Protein AF-A0AAW8PXX3-F1 (afdb_monomer)

Mean predicted aligned error: 10.4 Å

Structure (mmCIF, N/CA/C/O backbone):
da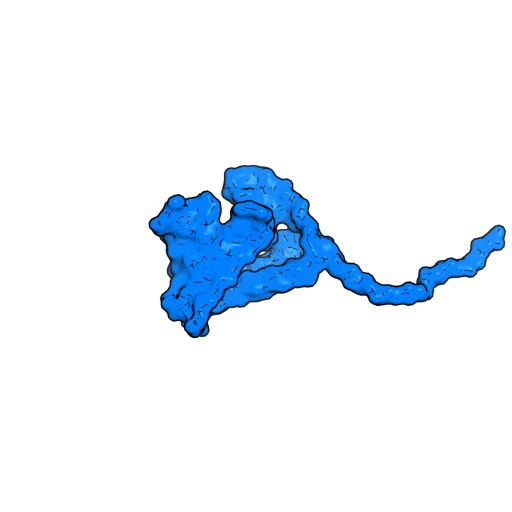ta_AF-A0AAW8PXX3-F1
#
_entry.id   AF-A0AAW8PXX3-F1
#
loop_
_atom_site.group_PDB
_atom_site.id
_atom_site.type_symbol
_atom_site.label_atom_id
_atom_site.label_alt_id
_atom_site.label_comp_id
_atom_site.label_asym_id
_atom_site.label_entity_id
_atom_site.label_seq_id
_atom_site.pdbx_PDB_ins_code
_atom_site.Cartn_x
_atom_site.Cartn_y
_atom_site.Cartn_z
_atom_site.occupancy
_atom_site.B_iso_or_equiv
_atom_site.auth_seq_id
_atom_site.auth_comp_id
_atom_site.auth_asym_id
_atom_site.auth_atom_id
_atom_site.pdbx_PDB_model_num
ATOM 1 N N . MET A 1 1 ? 33.787 -21.669 -48.476 1.00 37.25 1 MET A N 1
ATOM 2 C CA . MET A 1 1 ? 32.484 -22.078 -47.911 1.00 37.25 1 MET A CA 1
ATOM 3 C C . MET A 1 1 ? 32.756 -22.998 -46.738 1.00 37.25 1 MET A C 1
ATOM 5 O O . MET A 1 1 ? 33.222 -24.105 -46.960 1.00 37.25 1 MET A O 1
ATOM 9 N N . LEU A 1 2 ? 32.536 -22.521 -45.515 1.00 31.61 2 LEU A N 1
ATOM 10 C CA . LEU A 1 2 ? 32.556 -23.337 -44.302 1.00 31.61 2 LEU A CA 1
ATOM 11 C C . LEU A 1 2 ? 31.142 -23.291 -43.722 1.00 31.61 2 LEU A C 1
ATOM 13 O O . LEU A 1 2 ? 30.655 -22.224 -43.357 1.00 31.61 2 LEU A O 1
ATOM 17 N N . LEU A 1 3 ? 30.476 -24.442 -43.738 1.00 35.22 3 LEU A N 1
ATOM 18 C CA . LEU A 1 3 ? 29.163 -24.658 -43.148 1.00 35.22 3 LEU A CA 1
ATOM 19 C C . LEU A 1 3 ? 29.331 -25.240 -41.741 1.00 35.22 3 LEU A C 1
ATOM 21 O O . LEU A 1 3 ? 30.058 -26.209 -41.556 1.00 35.22 3 LEU A O 1
ATOM 25 N N . LEU A 1 4 ? 28.547 -24.659 -40.831 1.00 41.06 4 LEU A N 1
ATOM 26 C CA . LEU A 1 4 ? 27.899 -25.275 -39.671 1.00 41.06 4 LEU A CA 1
ATOM 27 C C . LEU A 1 4 ? 28.784 -25.809 -38.536 1.00 41.06 4 LEU A C 1
ATOM 29 O O . LEU A 1 4 ? 29.253 -26.939 -38.555 1.00 41.06 4 LEU A O 1
ATOM 33 N N . SER A 1 5 ? 28.749 -25.070 -37.430 1.00 36.66 5 SER A N 1
ATOM 34 C CA . SER A 1 5 ? 28.180 -25.619 -36.195 1.00 36.66 5 SER A CA 1
ATOM 35 C C . SER A 1 5 ? 27.643 -24.472 -35.340 1.00 36.66 5 SER A C 1
ATOM 37 O O . SER A 1 5 ? 28.363 -23.850 -34.560 1.00 36.66 5 SER A O 1
ATOM 39 N N . THR A 1 6 ? 26.358 -24.161 -35.511 1.00 36.50 6 THR A N 1
ATOM 40 C CA . THR A 1 6 ? 25.575 -23.484 -34.475 1.00 36.50 6 THR A CA 1
ATOM 41 C C . THR A 1 6 ? 25.601 -24.368 -33.236 1.00 36.50 6 THR A C 1
ATOM 43 O O . THR A 1 6 ? 24.948 -25.412 -33.211 1.00 36.50 6 THR A O 1
ATOM 46 N N . ASN A 1 7 ? 26.348 -23.955 -32.213 1.00 39.81 7 ASN A N 1
ATOM 47 C CA . ASN A 1 7 ? 26.214 -24.498 -30.867 1.00 39.81 7 ASN A CA 1
ATOM 48 C C . ASN A 1 7 ? 24.867 -24.049 -30.292 1.00 39.81 7 ASN A C 1
ATOM 50 O O . ASN A 1 7 ? 24.773 -23.104 -29.516 1.00 39.81 7 ASN A O 1
ATOM 54 N N . ALA A 1 8 ? 23.810 -24.738 -30.706 1.00 47.78 8 ALA A N 1
ATOM 55 C CA . ALA A 1 8 ? 22.578 -24.840 -29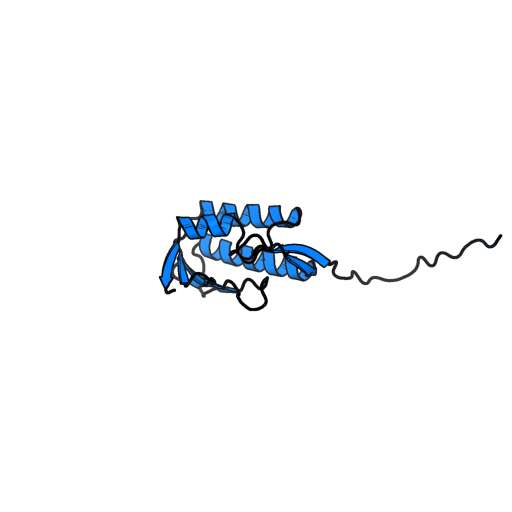.953 1.00 47.78 8 ALA A CA 1
ATOM 56 C C . ALA A 1 8 ? 22.693 -26.096 -29.086 1.00 47.78 8 ALA A C 1
ATOM 58 O O . ALA A 1 8 ? 22.298 -27.179 -29.509 1.00 47.78 8 ALA A O 1
ATOM 59 N N . ALA A 1 9 ? 23.287 -25.964 -27.899 1.00 40.00 9 ALA A N 1
ATOM 60 C CA . ALA A 1 9 ? 23.229 -27.001 -26.875 1.00 40.00 9 ALA A CA 1
ATOM 61 C C . ALA A 1 9 ? 23.643 -26.465 -25.495 1.00 40.00 9 ALA A C 1
ATOM 63 O O . ALA A 1 9 ? 24.813 -26.172 -25.276 1.00 40.00 9 ALA A O 1
ATOM 64 N N . LEU A 1 10 ? 22.664 -26.483 -24.578 1.00 38.22 10 LEU A N 1
ATOM 65 C CA . LEU A 1 10 ? 22.785 -26.557 -23.113 1.00 38.22 10 LEU A CA 1
ATOM 66 C C . LEU A 1 10 ? 23.310 -25.293 -22.393 1.00 38.22 10 LEU A C 1
ATOM 68 O O . LEU A 1 10 ? 24.364 -24.777 -22.709 1.00 38.22 10 LEU A O 1
ATOM 72 N N . SER A 1 11 ? 22.678 -24.755 -21.350 1.00 32.50 11 SER A N 1
ATOM 73 C CA . SER A 1 11 ? 21.582 -25.244 -20.511 1.00 32.50 11 SER A CA 1
ATOM 74 C C . SER A 1 11 ? 21.027 -24.095 -19.661 1.00 32.50 11 SER A C 1
ATOM 76 O O . SER A 1 11 ? 21.806 -23.350 -19.077 1.00 32.50 11 SER A O 1
ATOM 78 N N . LYS A 1 12 ? 19.694 -24.020 -19.546 1.00 36.53 12 LYS A N 1
ATOM 79 C CA . LYS A 1 12 ? 18.929 -23.571 -18.366 1.00 36.53 12 LYS A CA 1
ATOM 80 C C . LYS A 1 12 ? 19.711 -22.762 -17.316 1.00 36.53 12 LYS A C 1
ATOM 82 O O . LYS A 1 12 ? 20.097 -23.281 -16.275 1.00 36.53 12 LYS A O 1
ATOM 87 N N . GLY A 1 13 ? 19.806 -21.466 -17.544 1.00 33.75 13 GLY A N 1
ATOM 88 C CA . GLY A 1 13 ? 19.636 -20.494 -16.479 1.00 33.75 13 GLY A CA 1
ATOM 89 C C . GLY A 1 13 ? 18.508 -19.601 -16.948 1.00 33.75 13 GLY A C 1
ATOM 90 O O . GLY A 1 13 ? 18.735 -18.783 -17.832 1.00 33.75 13 GLY A O 1
ATOM 91 N N . LEU A 1 14 ? 17.284 -19.809 -16.456 1.00 40.59 14 LEU A N 1
ATOM 92 C CA . LEU A 1 14 ? 16.262 -18.765 -16.528 1.00 40.59 14 LEU A CA 1
ATOM 93 C C . LEU A 1 14 ? 16.821 -17.622 -15.678 1.00 40.59 14 LEU A C 1
ATOM 95 O O . LEU A 1 14 ? 16.659 -17.621 -14.460 1.00 40.59 14 LEU A O 1
ATOM 99 N N . GLY A 1 15 ? 17.616 -16.756 -16.310 1.00 47.31 15 GLY A N 1
ATOM 100 C CA . GLY A 1 15 ? 18.010 -15.488 -15.728 1.00 47.31 15 GLY A CA 1
ATOM 101 C C . GLY A 1 15 ? 16.716 -14.778 -15.384 1.00 47.31 15 GLY A C 1
ATOM 102 O O . GLY A 1 15 ? 15.807 -14.731 -16.206 1.00 47.31 15 GLY A O 1
ATOM 103 N N . ASP A 1 16 ? 16.586 -14.359 -14.136 1.00 65.12 16 ASP A N 1
ATOM 104 C CA . ASP A 1 16 ? 15.419 -13.630 -13.675 1.00 65.12 16 ASP A CA 1
ATOM 105 C C . ASP A 1 16 ? 15.345 -12.315 -14.461 1.00 65.12 16 ASP A C 1
ATOM 107 O O . ASP A 1 16 ? 16.076 -11.371 -14.160 1.00 65.12 16 ASP A O 1
ATOM 111 N N . ASP A 1 17 ? 14.562 -12.313 -15.545 1.00 71.81 17 ASP A N 1
ATOM 112 C CA . ASP A 1 17 ? 14.477 -11.197 -16.482 1.00 71.81 17 ASP A CA 1
ATOM 113 C C . ASP A 1 17 ? 14.135 -9.913 -15.722 1.00 71.81 17 ASP A C 1
ATOM 115 O O . ASP A 1 17 ? 13.188 -9.875 -14.930 1.00 71.81 17 ASP A O 1
ATOM 119 N N . SER A 1 18 ? 14.888 -8.845 -15.975 1.00 68.31 18 SER A N 1
ATOM 120 C CA . SER A 1 18 ? 14.607 -7.549 -15.367 1.00 68.31 18 SER A CA 1
ATOM 121 C C . SER A 1 18 ? 13.411 -6.883 -16.043 1.00 68.31 18 SER A C 1
ATOM 123 O O . SER A 1 18 ? 13.347 -6.771 -17.268 1.00 68.31 18 SER A O 1
ATOM 125 N N . VAL A 1 19 ? 12.479 -6.391 -15.234 1.00 66.81 19 VAL A N 1
ATOM 126 C CA . VAL A 1 19 ? 11.400 -5.496 -15.644 1.00 66.81 19 VAL A CA 1
ATOM 127 C C . VAL A 1 19 ? 11.811 -4.073 -15.285 1.00 66.81 19 VAL A C 1
ATOM 129 O O . VAL A 1 19 ? 12.236 -3.801 -14.162 1.00 66.81 19 VAL A O 1
ATOM 132 N N . PHE A 1 20 ? 11.691 -3.168 -16.253 1.00 62.84 20 PHE A N 1
ATOM 133 C CA . PHE A 1 20 ? 11.957 -1.746 -16.074 1.00 62.84 20 PHE A CA 1
ATOM 134 C C . PHE A 1 20 ? 10.634 -1.010 -15.920 1.00 62.84 20 PHE A C 1
ATOM 136 O O . PHE A 1 20 ? 9.773 -1.123 -16.791 1.00 62.84 20 PHE A O 1
ATOM 143 N N . TYR A 1 21 ? 10.474 -0.249 -14.843 1.00 63.94 21 TYR A N 1
ATOM 144 C CA . TYR A 1 21 ? 9.245 0.498 -14.585 1.00 63.94 21 TYR A CA 1
ATOM 145 C C . TYR A 1 21 ? 9.525 1.966 -14.285 1.00 63.94 21 TYR A C 1
ATOM 147 O O . TYR A 1 21 ? 10.615 2.335 -13.846 1.00 63.94 21 TYR A O 1
ATOM 155 N N . ARG A 1 22 ? 8.509 2.797 -14.536 1.00 58.75 22 ARG A N 1
ATOM 156 C CA . ARG A 1 22 ? 8.502 4.224 -14.210 1.00 58.75 22 ARG A CA 1
ATOM 157 C C . ARG A 1 22 ? 8.134 4.415 -12.740 1.00 58.75 22 ARG A C 1
ATOM 159 O O . ARG A 1 22 ? 7.041 4.030 -12.338 1.00 58.75 22 ARG A O 1
ATOM 166 N N . ALA A 1 23 ? 9.027 5.027 -11.976 1.00 59.59 23 ALA A N 1
ATOM 167 C CA . ALA A 1 23 ? 8.798 5.464 -10.606 1.00 59.59 23 ALA A CA 1
ATOM 168 C C . ALA A 1 23 ? 8.765 6.994 -10.554 1.00 59.59 23 ALA A C 1
ATOM 170 O O . ALA A 1 23 ? 9.531 7.651 -11.258 1.00 59.59 23 ALA A O 1
ATOM 171 N N . THR A 1 24 ? 7.912 7.554 -9.705 1.00 57.31 24 THR A N 1
ATOM 172 C CA . THR A 1 24 ? 7.901 8.984 -9.374 1.00 57.31 24 THR A CA 1
ATOM 173 C C . THR A 1 24 ? 8.112 9.133 -7.870 1.00 57.31 24 THR A C 1
ATOM 175 O O . THR A 1 24 ? 7.714 8.258 -7.098 1.00 57.31 24 THR A O 1
ATOM 178 N N . ASP A 1 25 ? 8.747 10.223 -7.444 1.00 53.44 25 ASP A N 1
ATOM 179 C CA . ASP A 1 25 ? 8.983 10.525 -6.022 1.00 53.44 25 ASP A CA 1
ATOM 180 C C . ASP A 1 25 ? 7.743 11.112 -5.312 1.00 53.44 25 ASP A C 1
ATOM 182 O O . ASP A 1 25 ? 7.788 11.486 -4.140 1.00 53.44 25 ASP A O 1
ATOM 186 N N . GLY A 1 26 ? 6.615 11.201 -6.026 1.00 50.09 26 GLY A N 1
ATOM 187 C CA . GLY A 1 26 ? 5.351 11.728 -5.523 1.00 50.09 26 GLY A CA 1
ATOM 188 C C . GLY A 1 26 ? 5.349 13.234 -5.237 1.00 50.09 26 GLY A C 1
ATOM 189 O O . GLY A 1 26 ? 4.309 13.741 -4.819 1.00 50.09 26 GLY A O 1
ATOM 190 N N . ARG A 1 27 ? 6.465 13.947 -5.447 1.00 52.62 27 ARG A N 1
ATOM 191 C CA . ARG A 1 27 ? 6.602 15.383 -5.169 1.00 52.62 27 ARG A CA 1
ATOM 192 C C . ARG A 1 27 ? 6.728 16.214 -6.448 1.00 52.62 27 ARG A C 1
ATOM 194 O O . ARG A 1 27 ? 6.141 17.291 -6.468 1.00 52.62 27 ARG A O 1
ATOM 201 N N . GLU A 1 28 ? 7.387 15.724 -7.504 1.00 48.56 28 GLU A N 1
ATOM 202 C CA . GLU A 1 28 ? 7.524 16.424 -8.801 1.00 48.56 28 GLU A CA 1
ATOM 203 C C . GLU A 1 28 ? 7.669 15.455 -10.005 1.00 48.56 28 GLU A C 1
ATOM 205 O O . GLU A 1 28 ? 7.855 14.252 -9.834 1.00 48.56 28 GLU A O 1
ATOM 210 N N . ASP A 1 29 ? 7.585 15.986 -11.238 1.00 52.47 29 ASP A N 1
ATOM 211 C CA . ASP A 1 29 ? 7.579 15.319 -12.567 1.00 52.47 29 ASP A CA 1
ATOM 212 C C . ASP A 1 29 ? 8.805 14.427 -12.907 1.00 52.47 29 ASP A C 1
ATOM 214 O O . ASP A 1 29 ? 9.003 14.018 -14.058 1.00 52.47 29 ASP A O 1
ATOM 218 N N . ASN A 1 30 ? 9.658 14.109 -11.933 1.00 51.03 30 ASN A N 1
ATOM 219 C CA . ASN A 1 30 ? 10.855 13.305 -12.138 1.00 51.03 30 ASN A CA 1
ATOM 220 C C . ASN A 1 30 ? 10.499 11.815 -12.205 1.00 51.03 30 ASN A C 1
ATOM 222 O O . ASN A 1 30 ? 10.217 11.155 -11.205 1.00 51.03 30 ASN A O 1
ATOM 226 N N . VAL A 1 31 ? 10.524 11.285 -13.429 1.00 60.25 31 VAL A N 1
ATOM 227 C CA . VAL A 1 31 ? 10.290 9.871 -13.721 1.00 60.25 31 VAL A CA 1
ATOM 228 C C . VAL A 1 31 ? 11.623 9.124 -13.742 1.00 60.25 31 VAL A C 1
ATOM 230 O O . VAL A 1 31 ? 12.437 9.311 -14.647 1.00 60.25 31 VAL A O 1
ATOM 233 N N . TYR A 1 32 ? 11.826 8.229 -12.782 1.00 60.94 32 TYR A N 1
ATOM 234 C CA . TYR A 1 32 ? 12.963 7.313 -12.744 1.00 60.94 32 TYR A CA 1
ATOM 235 C C . TYR A 1 32 ? 12.592 5.987 -13.402 1.00 60.94 32 TYR A C 1
ATOM 237 O O . TYR A 1 32 ? 11.458 5.526 -13.291 1.00 60.94 32 TYR A O 1
ATOM 245 N N . VAL A 1 33 ? 13.553 5.354 -14.075 1.00 63.62 33 VAL A N 1
ATOM 246 C CA . VAL A 1 33 ? 13.399 3.979 -14.560 1.00 63.62 33 VAL A CA 1
ATOM 247 C C . VAL A 1 33 ? 14.174 3.062 -13.630 1.00 63.62 33 VAL A C 1
ATOM 249 O O . VAL A 1 33 ? 15.400 3.144 -13.566 1.00 63.62 33 VAL A O 1
ATOM 252 N N . VAL A 1 34 ? 13.470 2.192 -12.913 1.00 67.62 34 VAL A N 1
ATOM 253 C CA . VAL A 1 34 ? 14.090 1.219 -12.010 1.00 67.62 34 VAL A CA 1
ATOM 254 C C . VAL A 1 34 ? 13.974 -0.164 -12.633 1.00 67.62 34 VAL A C 1
ATOM 256 O O . VAL A 1 34 ? 12.895 -0.582 -13.048 1.00 67.62 34 VAL A O 1
ATOM 259 N N . GLY A 1 35 ? 15.107 -0.858 -12.736 1.00 69.25 35 GLY A N 1
ATOM 260 C CA . GLY A 1 35 ? 15.156 -2.260 -13.132 1.00 69.25 35 GLY A CA 1
ATOM 261 C C . GLY A 1 35 ? 15.080 -3.151 -11.899 1.00 69.25 35 GLY A C 1
ATOM 262 O O . GLY A 1 35 ? 15.979 -3.106 -11.061 1.00 69.25 35 GLY A O 1
ATOM 263 N N . ILE A 1 36 ? 14.038 -3.970 -11.800 1.00 73.69 36 ILE A N 1
ATOM 264 C CA . ILE A 1 36 ? 13.917 -5.024 -10.783 1.00 73.69 36 ILE A CA 1
ATOM 265 C C . ILE A 1 36 ? 13.768 -6.369 -11.464 1.00 73.69 36 ILE A C 1
ATOM 267 O O . ILE A 1 36 ? 13.260 -6.458 -12.578 1.00 73.69 36 ILE A O 1
ATOM 271 N N . SER A 1 37 ? 14.187 -7.427 -10.790 1.00 79.2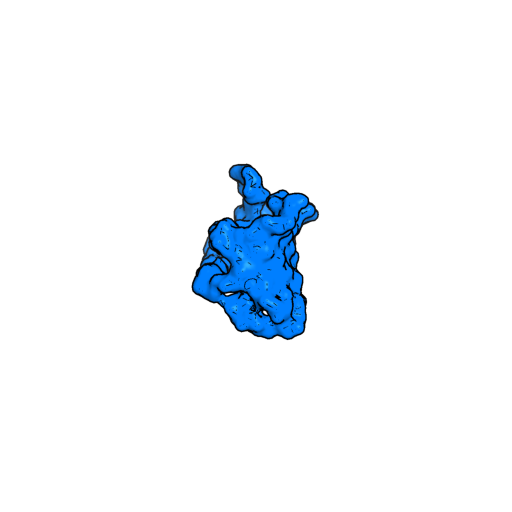5 37 SER A N 1
ATOM 272 C CA . SER A 1 37 ? 13.990 -8.767 -11.314 1.00 79.25 37 SER A CA 1
ATOM 273 C C . SER A 1 37 ? 12.502 -9.148 -11.268 1.00 79.25 37 SER A C 1
ATOM 275 O O . SER A 1 37 ? 11.770 -8.727 -10.364 1.00 79.25 37 SER A O 1
ATOM 277 N N . ARG A 1 38 ? 12.020 -9.913 -12.253 1.00 77.19 38 ARG A N 1
ATOM 278 C CA . ARG A 1 38 ? 10.606 -10.307 -12.339 1.00 77.19 38 ARG A CA 1
ATOM 279 C C . ARG A 1 38 ? 10.159 -11.082 -11.101 1.00 77.19 38 ARG A C 1
ATOM 281 O O . ARG A 1 38 ? 9.077 -10.820 -10.589 1.00 77.19 38 ARG A O 1
ATOM 288 N N . SER A 1 39 ? 10.998 -11.971 -10.569 1.00 80.75 39 SER A N 1
ATOM 289 C CA . SER A 1 39 ? 10.664 -12.719 -9.352 1.00 80.75 39 SER A CA 1
ATOM 290 C C . SER A 1 39 ? 10.529 -11.816 -8.120 1.00 80.75 39 SER A C 1
ATOM 292 O O . SER A 1 39 ? 9.660 -12.047 -7.273 1.00 80.75 39 SER A O 1
ATOM 294 N N . TYR A 1 40 ? 11.343 -10.757 -8.028 1.00 79.19 40 TYR A N 1
ATOM 295 C CA . TYR A 1 40 ? 11.221 -9.762 -6.969 1.00 79.19 40 TYR A CA 1
ATOM 296 C C . TYR A 1 40 ? 9.927 -8.965 -7.112 1.00 79.19 40 TYR A C 1
ATOM 298 O O . TYR A 1 40 ? 9.220 -8.778 -6.120 1.00 79.19 40 TYR A O 1
ATOM 306 N N . LEU A 1 41 ? 9.589 -8.557 -8.340 1.00 77.12 41 LEU A N 1
ATOM 307 C CA . LEU A 1 41 ? 8.326 -7.888 -8.627 1.00 77.12 41 LEU A CA 1
ATOM 308 C C . LEU A 1 41 ? 7.142 -8.769 -8.221 1.00 77.12 41 LEU A C 1
ATOM 310 O O . LEU A 1 41 ? 6.311 -8.340 -7.431 1.00 77.12 41 LEU A O 1
ATOM 314 N N . ASP A 1 42 ? 7.097 -10.024 -8.664 1.00 77.62 42 ASP A N 1
ATOM 315 C CA . ASP A 1 42 ? 6.007 -10.944 -8.328 1.00 77.62 42 ASP A CA 1
ATOM 316 C C . ASP A 1 42 ? 5.850 -11.116 -6.811 1.00 77.62 42 ASP A C 1
ATOM 318 O O . ASP A 1 42 ? 4.733 -11.116 -6.282 1.00 77.62 42 ASP A O 1
ATOM 322 N N . LYS A 1 43 ? 6.965 -11.226 -6.078 1.00 80.44 43 LYS A N 1
ATOM 323 C CA . LYS A 1 43 ? 6.943 -11.290 -4.613 1.00 80.44 43 LYS A CA 1
ATOM 324 C C . LYS A 1 43 ? 6.360 -10.011 -4.005 1.00 80.44 43 LYS A C 1
ATOM 326 O O . LYS A 1 43 ? 5.431 -10.098 -3.202 1.00 80.44 43 LYS A O 1
ATOM 331 N N . PHE A 1 44 ? 6.878 -8.850 -4.402 1.00 80.25 44 PHE A N 1
ATOM 332 C CA . PHE A 1 44 ? 6.436 -7.536 -3.927 1.00 80.25 44 PHE A CA 1
ATOM 333 C C . PHE A 1 44 ? 4.925 -7.344 -4.118 1.00 80.25 44 PHE A C 1
ATOM 335 O O . PHE A 1 44 ? 4.203 -6.973 -3.192 1.00 80.25 44 PHE A O 1
ATOM 342 N N . VAL A 1 45 ? 4.429 -7.678 -5.304 1.00 80.31 45 VAL A N 1
ATOM 343 C CA . VAL A 1 45 ? 3.026 -7.506 -5.689 1.00 80.31 45 VAL A CA 1
ATOM 344 C C . VAL A 1 45 ? 2.124 -8.402 -4.861 1.00 80.31 45 VAL A C 1
ATOM 346 O O . VAL A 1 45 ? 1.104 -7.951 -4.341 1.00 80.31 45 VAL A O 1
ATOM 349 N N . ASN A 1 46 ? 2.508 -9.666 -4.692 1.00 83.19 46 ASN A N 1
ATOM 350 C CA . ASN A 1 46 ? 1.747 -10.603 -3.877 1.00 83.19 46 ASN A CA 1
ATOM 351 C C . ASN A 1 46 ? 1.686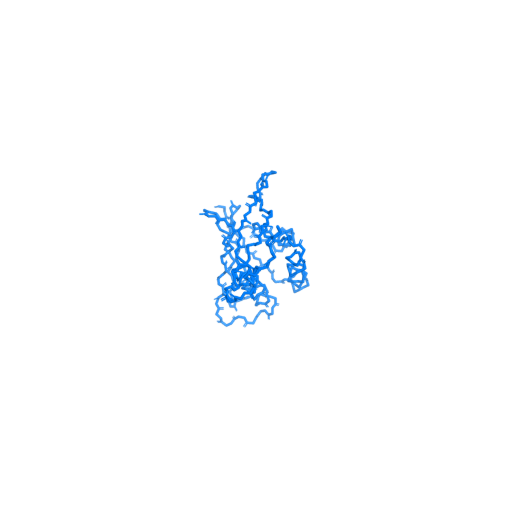 -10.166 -2.408 1.00 83.19 46 ASN A C 1
ATOM 353 O O . ASN A 1 46 ? 0.630 -10.278 -1.781 1.00 83.19 46 ASN A O 1
ATOM 357 N N . GLU A 1 47 ? 2.777 -9.631 -1.857 1.00 85.81 47 GLU A N 1
ATOM 358 C CA . GLU A 1 47 ? 2.803 -9.086 -0.496 1.00 85.81 47 GLU A CA 1
ATOM 359 C C . GLU A 1 47 ? 1.896 -7.852 -0.356 1.00 85.81 47 GLU A C 1
ATOM 361 O O . GLU A 1 47 ? 1.098 -7.785 0.586 1.00 85.81 47 GLU A O 1
ATOM 366 N N . LYS A 1 48 ? 1.924 -6.934 -1.330 1.00 85.94 48 LYS A N 1
ATOM 367 C CA . LYS A 1 48 ? 1.075 -5.733 -1.364 1.00 85.94 48 LYS A CA 1
ATOM 368 C C . LYS A 1 48 ? -0.413 -6.075 -1.499 1.00 85.94 48 LYS A C 1
ATOM 370 O O . LYS A 1 48 ? -1.229 -5.620 -0.698 1.00 85.94 48 LYS A O 1
ATOM 375 N N . VAL A 1 49 ? -0.775 -6.954 -2.442 1.00 86.62 49 VAL A N 1
ATOM 376 C CA . VAL A 1 49 ? -2.155 -7.453 -2.620 1.00 86.62 49 VAL A CA 1
ATOM 377 C C . VAL A 1 49 ? -2.648 -8.158 -1.358 1.00 86.62 49 VAL A C 1
ATOM 379 O O . VAL A 1 49 ? -3.808 -7.983 -0.975 1.00 86.62 49 VAL A O 1
ATOM 382 N N . ARG A 1 50 ? -1.788 -8.946 -0.698 1.00 87.81 50 ARG A N 1
ATOM 383 C CA . ARG A 1 50 ? -2.121 -9.627 0.559 1.00 87.81 50 ARG A CA 1
ATOM 384 C C . ARG A 1 50 ? -2.390 -8.633 1.685 1.00 87.81 50 ARG A C 1
ATOM 386 O O . ARG A 1 50 ? -3.343 -8.846 2.429 1.00 87.81 50 ARG A O 1
ATOM 393 N N . MET A 1 51 ? -1.589 -7.576 1.811 1.00 90.31 51 MET A N 1
ATOM 394 C CA . MET A 1 51 ? -1.791 -6.519 2.808 1.00 90.31 51 MET A CA 1
ATOM 395 C C . MET A 1 51 ? -3.129 -5.798 2.592 1.00 90.31 51 MET A C 1
ATOM 397 O O . MET A 1 51 ? -3.935 -5.715 3.520 1.00 90.31 51 MET A O 1
ATOM 401 N N . TRP A 1 52 ? -3.428 -5.385 1.358 1.00 90.88 52 TRP A N 1
ATOM 402 C CA . TRP A 1 52 ? -4.715 -4.766 1.029 1.00 90.88 52 TRP A CA 1
ATOM 403 C C . TRP A 1 52 ? -5.894 -5.715 1.274 1.00 90.88 52 TRP A C 1
ATOM 405 O O . TRP A 1 52 ? -6.879 -5.328 1.895 1.00 90.88 52 TRP A O 1
ATOM 415 N N . GLY A 1 53 ? -5.782 -6.989 0.885 1.00 89.88 53 GLY A N 1
ATOM 416 C CA . GLY A 1 53 ? -6.845 -7.979 1.100 1.00 89.88 53 GLY A CA 1
ATOM 417 C C . GLY A 1 53 ? -7.077 -8.297 2.576 1.00 89.88 53 GLY A C 1
ATOM 418 O O . GLY A 1 53 ? -8.207 -8.502 3.012 1.00 89.88 53 GLY A O 1
ATOM 419 N N . ALA A 1 54 ? -6.008 -8.291 3.368 1.00 88.69 54 ALA A N 1
ATOM 420 C CA . ALA A 1 54 ? -6.073 -8.412 4.813 1.00 88.69 54 ALA A CA 1
ATOM 421 C C . ALA A 1 54 ? -6.839 -7.249 5.459 1.00 88.69 54 ALA A C 1
ATOM 423 O O . ALA A 1 54 ? -7.664 -7.481 6.345 1.00 88.69 54 ALA A O 1
ATOM 424 N N . PHE A 1 55 ? -6.592 -6.022 4.996 1.00 91.44 55 PHE A N 1
ATOM 425 C CA . PHE A 1 55 ? -7.323 -4.842 5.442 1.00 91.44 55 PHE A CA 1
ATOM 426 C C . PHE A 1 55 ? -8.790 -4.871 4.997 1.00 91.44 55 PHE A C 1
ATOM 428 O O . PHE A 1 55 ? -9.676 -4.641 5.817 1.00 91.44 55 PHE A O 1
ATOM 435 N N . GLN A 1 56 ? -9.052 -5.242 3.738 1.00 89.62 56 GLN A N 1
ATOM 436 C CA . GLN A 1 56 ? -10.396 -5.350 3.163 1.00 89.62 56 GLN A CA 1
ATOM 437 C C . GLN A 1 56 ? -11.316 -6.243 3.996 1.00 89.62 56 GLN A C 1
ATOM 439 O O . GLN A 1 56 ? -12.467 -5.895 4.248 1.00 89.62 56 GLN A O 1
ATOM 444 N N . LYS A 1 57 ? -10.812 -7.414 4.391 1.00 85.62 57 LYS A N 1
ATOM 445 C CA . LYS A 1 57 ? -11.613 -8.433 5.067 1.00 85.62 57 LYS A CA 1
ATOM 446 C C . LYS A 1 57 ? -11.709 -8.234 6.572 1.00 85.62 57 LYS A C 1
ATOM 448 O O . LYS A 1 57 ? -12.503 -8.917 7.204 1.00 85.62 57 LYS A O 1
ATOM 453 N N . CYS A 1 58 ? -10.916 -7.330 7.155 1.00 80.69 58 CYS A N 1
ATOM 454 C CA . CYS A 1 58 ? -10.865 -7.161 8.608 1.00 80.69 58 CYS A CA 1
ATOM 455 C C . CYS A 1 58 ? -10.498 -8.483 9.341 1.00 80.69 58 CYS A C 1
ATOM 457 O O . CYS A 1 58 ? -10.878 -8.728 10.479 1.00 80.69 58 CYS A O 1
ATOM 459 N N . GLU A 1 59 ? -9.738 -9.366 8.683 1.00 69.44 59 GLU A N 1
ATOM 460 C CA . GLU A 1 59 ? -9.495 -10.750 9.137 1.00 69.44 59 GLU A CA 1
ATOM 461 C C . GLU A 1 59 ? -8.161 -10.930 9.889 1.00 69.44 59 GLU A C 1
ATOM 463 O O . GLU A 1 59 ? -7.734 -12.053 10.169 1.00 69.44 59 GLU A O 1
ATOM 468 N N . GLN A 1 60 ? -7.451 -9.845 10.210 1.00 66.88 60 GLN A N 1
ATOM 469 C CA . GLN A 1 60 ? -6.103 -9.957 10.766 1.00 66.88 60 GLN A CA 1
ATOM 470 C C . GLN A 1 60 ? -6.085 -10.203 12.271 1.00 66.88 60 GLN A C 1
ATOM 472 O O . GLN A 1 60 ? -6.323 -9.314 13.078 1.00 66.88 60 GLN A O 1
ATOM 477 N N . GLN A 1 61 ? -5.681 -11.415 12.653 1.00 61.75 61 GLN A N 1
ATOM 478 C CA . GLN A 1 61 ? -5.395 -11.757 14.050 1.00 61.75 61 GLN A CA 1
ATOM 479 C C . GLN A 1 61 ? -4.076 -11.142 14.549 1.00 61.75 61 GLN A C 1
ATOM 481 O O . GLN A 1 61 ? -3.902 -10.939 15.750 1.00 61.75 61 GLN A O 1
ATOM 486 N N . LYS A 1 62 ? -3.136 -10.850 13.638 1.00 76.94 62 LYS A N 1
ATOM 487 C CA . LYS A 1 62 ? -1.838 -10.228 13.932 1.00 76.94 62 LYS A CA 1
ATOM 488 C C . LYS A 1 62 ? -1.595 -9.053 12.985 1.00 76.94 62 LYS A C 1
ATOM 490 O O . LYS A 1 62 ? -1.979 -9.160 11.822 1.00 76.94 62 LYS A O 1
ATOM 495 N N . PRO A 1 63 ? -0.936 -7.974 13.442 1.00 81.69 63 PRO A N 1
ATOM 496 C CA . PRO A 1 63 ? -0.618 -6.863 12.564 1.00 81.69 63 PRO A CA 1
ATOM 497 C C . PRO A 1 63 ? 0.237 -7.293 11.366 1.00 81.69 63 PRO A C 1
ATOM 499 O O . PRO A 1 63 ? 1.167 -8.088 11.521 1.00 81.69 63 PRO A O 1
ATOM 502 N N . ILE A 1 64 ? -0.066 -6.751 10.187 1.00 86.44 64 ILE A N 1
ATOM 503 C CA . ILE A 1 64 ? 0.770 -6.887 8.989 1.00 86.44 64 ILE A CA 1
ATOM 504 C C . ILE A 1 64 ? 1.465 -5.556 8.763 1.00 86.44 64 ILE A C 1
ATOM 506 O O . ILE A 1 64 ? 0.783 -4.547 8.618 1.00 86.44 64 ILE A O 1
ATOM 510 N N . THR A 1 65 ? 2.792 -5.567 8.666 1.00 87.69 65 THR A N 1
ATOM 511 C CA . THR A 1 65 ? 3.570 -4.417 8.201 1.00 87.69 65 THR A CA 1
ATOM 512 C C . THR A 1 65 ? 4.146 -4.729 6.830 1.00 87.69 65 THR A C 1
ATOM 514 O O . THR A 1 65 ? 4.861 -5.715 6.663 1.00 87.69 65 THR A O 1
ATOM 517 N N . PHE A 1 66 ? 3.820 -3.888 5.857 1.00 86.94 66 PHE A N 1
ATOM 518 C CA . PHE A 1 66 ? 4.354 -3.934 4.507 1.00 86.94 66 PHE A CA 1
ATOM 519 C C . PHE A 1 66 ? 5.143 -2.654 4.247 1.00 86.94 66 PHE A C 1
ATOM 521 O O . PHE A 1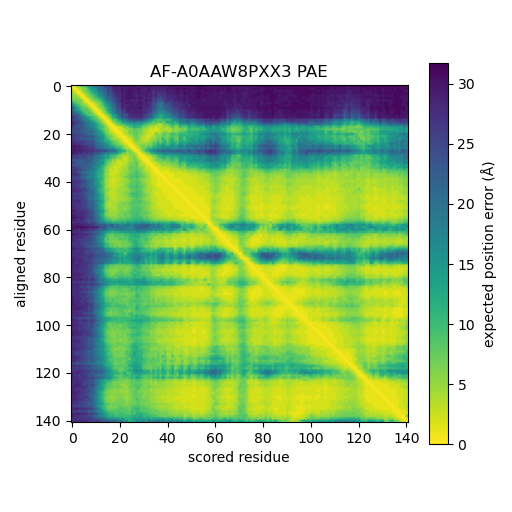 66 ? 4.648 -1.556 4.500 1.00 86.94 66 PHE A O 1
ATOM 528 N N . VAL A 1 67 ? 6.372 -2.808 3.765 1.00 82.19 67 VAL A N 1
ATOM 529 C CA . VAL A 1 67 ? 7.246 -1.697 3.393 1.00 82.19 67 VAL A CA 1
ATOM 530 C C . VAL A 1 67 ? 7.347 -1.714 1.881 1.00 82.19 67 VAL A C 1
ATOM 532 O O . VAL A 1 67 ? 7.869 -2.680 1.332 1.00 82.19 67 VAL A O 1
ATOM 535 N N . ASP A 1 68 ? 6.838 -0.674 1.226 1.00 77.31 68 ASP A N 1
ATOM 536 C CA . ASP A 1 68 ? 7.004 -0.509 -0.212 1.00 77.31 68 ASP A CA 1
ATOM 537 C C . ASP A 1 68 ? 8.487 -0.196 -0.485 1.00 77.31 68 ASP A C 1
ATOM 539 O O . ASP A 1 68 ? 8.979 0.861 -0.070 1.00 77.31 68 ASP A O 1
ATOM 543 N N . PRO A 1 69 ? 9.244 -1.140 -1.072 1.00 61.28 69 PRO A N 1
ATOM 544 C CA . PRO A 1 69 ? 10.691 -1.067 -1.159 1.00 61.28 69 PRO A CA 1
ATOM 545 C C . PRO A 1 69 ? 11.157 -0.302 -2.399 1.00 61.28 69 PRO A C 1
ATOM 547 O O . PRO A 1 69 ? 12.362 -0.187 -2.615 1.00 61.28 69 PRO A O 1
ATOM 550 N N . LEU A 1 70 ? 10.236 0.210 -3.225 1.00 60.38 70 LEU A N 1
ATOM 551 C CA . LEU A 1 70 ? 10.562 0.827 -4.510 1.00 60.38 70 LEU A CA 1
ATOM 552 C C . LEU A 1 70 ? 11.243 2.206 -4.374 1.00 60.38 70 LEU A C 1
ATOM 554 O O . LEU A 1 70 ? 11.476 2.857 -5.389 1.00 60.38 70 LEU A O 1
ATOM 558 N N . PHE A 1 71 ? 11.636 2.616 -3.157 1.00 53.94 71 PHE A N 1
ATOM 559 C CA . PHE A 1 71 ? 12.510 3.764 -2.902 1.00 53.94 71 PHE A CA 1
ATOM 560 C C . PHE A 1 71 ? 13.530 3.507 -1.777 1.00 53.94 71 PHE A C 1
ATOM 562 O O . PHE A 1 71 ? 13.207 3.013 -0.697 1.00 53.94 71 PHE A O 1
ATOM 569 N N . THR A 1 72 ? 14.783 3.886 -2.035 1.00 48.25 72 THR A N 1
ATOM 570 C CA . THR A 1 72 ? 15.993 3.547 -1.264 1.00 48.25 72 THR A CA 1
ATOM 571 C C . THR A 1 72 ? 16.254 4.412 -0.022 1.00 48.25 72 THR A C 1
ATOM 573 O O . THR A 1 72 ? 17.211 4.147 0.704 1.00 48.25 72 THR A O 1
ATOM 576 N N . SER A 1 73 ? 15.411 5.403 0.280 1.00 48.81 73 SER A N 1
ATOM 577 C CA . SER A 1 73 ? 15.535 6.219 1.507 1.00 48.81 73 SER A CA 1
ATOM 578 C C . SER A 1 73 ? 14.211 6.671 2.130 1.00 48.81 73 SER A C 1
ATOM 580 O O . SER A 1 73 ? 14.192 7.061 3.295 1.00 48.81 73 SER A O 1
ATOM 582 N N . GLU A 1 74 ? 13.103 6.597 1.393 1.00 58.34 74 GLU A N 1
ATOM 583 C CA . GLU A 1 74 ? 11.791 7.101 1.803 1.00 58.34 74 GLU A CA 1
ATOM 584 C C . GLU A 1 74 ? 10.721 6.043 1.497 1.00 58.34 74 GLU A C 1
ATOM 586 O O . GLU A 1 74 ? 9.980 6.141 0.527 1.00 58.34 74 GLU A O 1
ATOM 591 N N . SER A 1 75 ? 10.681 4.968 2.282 1.00 66.56 75 SER A N 1
ATOM 592 C CA . SER A 1 75 ? 9.730 3.876 2.060 1.00 66.56 75 SER A CA 1
ATOM 593 C C . SER A 1 75 ? 8.321 4.226 2.553 1.00 66.56 75 SER A C 1
ATOM 595 O O . SER A 1 75 ? 8.153 4.814 3.628 1.00 66.56 75 SER A O 1
ATOM 597 N N . VAL A 1 76 ? 7.283 3.829 1.802 1.00 78.94 76 VAL A N 1
ATOM 598 C CA . VAL A 1 76 ? 5.918 3.796 2.354 1.00 78.94 76 VAL A CA 1
ATOM 599 C C . VAL A 1 76 ? 5.827 2.611 3.288 1.00 78.94 76 VAL A C 1
ATOM 601 O O . VAL A 1 76 ? 6.166 1.491 2.914 1.00 78.94 76 VAL A O 1
ATOM 604 N N . THR A 1 77 ? 5.328 2.828 4.497 1.00 87.19 77 THR A N 1
ATOM 605 C CA . THR A 1 77 ? 5.005 1.719 5.395 1.00 87.19 77 THR A CA 1
ATOM 606 C C . THR A 1 77 ? 3.506 1.650 5.611 1.00 87.19 77 THR A C 1
ATOM 608 O O . THR A 1 77 ? 2.917 2.572 6.168 1.00 87.19 77 THR A O 1
ATOM 611 N N . PHE A 1 78 ? 2.905 0.531 5.228 1.00 90.19 78 PHE A N 1
ATOM 612 C CA . PHE A 1 78 ? 1.526 0.187 5.539 1.00 90.19 78 PHE A CA 1
ATOM 613 C C . PHE A 1 78 ? 1.519 -0.745 6.743 1.00 90.19 78 PHE A C 1
ATOM 615 O O . PHE A 1 78 ? 2.276 -1.712 6.790 1.00 90.19 78 PHE A O 1
ATOM 622 N N . SER A 1 79 ? 0.684 -0.470 7.737 1.00 90.88 79 SER A N 1
ATOM 623 C CA . SER A 1 79 ? 0.514 -1.324 8.910 1.00 90.88 79 SER A CA 1
ATOM 624 C C . SER A 1 79 ? -0.962 -1.556 9.187 1.00 90.88 79 SER A C 1
ATOM 626 O O . SER A 1 79 ? -1.662 -0.652 9.635 1.00 90.88 79 SER A O 1
ATOM 628 N N . VAL A 1 80 ? -1.431 -2.771 8.922 1.00 89.44 80 VAL A N 1
ATOM 629 C CA . VAL A 1 80 ? -2.809 -3.196 9.182 1.00 89.44 80 VAL A CA 1
ATOM 630 C C . VAL A 1 80 ? -2.870 -3.765 10.590 1.00 89.44 80 VAL A C 1
ATOM 632 O O . VAL A 1 80 ? -2.158 -4.719 10.896 1.00 89.44 80 VAL A O 1
ATOM 635 N N . THR A 1 81 ? -3.691 -3.180 11.455 1.00 85.19 81 THR A N 1
ATOM 636 C CA . THR A 1 81 ? -3.870 -3.634 12.838 1.00 85.19 81 THR A CA 1
ATOM 637 C C . THR A 1 81 ? -4.927 -4.734 12.929 1.00 85.19 81 THR A C 1
ATOM 639 O O . THR A 1 81 ? -5.730 -4.948 12.021 1.00 85.19 81 THR A O 1
ATOM 642 N N . ASN A 1 82 ? -4.986 -5.398 14.081 1.00 81.06 82 ASN A N 1
ATOM 643 C CA . ASN A 1 82 ? -6.049 -6.349 14.416 1.00 81.06 82 ASN A CA 1
ATOM 644 C C . ASN A 1 82 ? -7.421 -5.695 14.678 1.00 81.06 82 ASN A C 1
ATOM 646 O O . ASN A 1 82 ? -8.415 -6.392 14.837 1.00 81.06 82 ASN A O 1
ATOM 650 N N . THR A 1 83 ? -7.481 -4.363 14.736 1.00 81.75 83 THR A N 1
ATOM 651 C CA . THR A 1 83 ? -8.717 -3.578 14.879 1.00 81.75 83 THR A CA 1
ATOM 652 C C . THR A 1 83 ? -9.233 -3.051 13.543 1.00 81.75 83 THR A C 1
ATOM 654 O O . THR A 1 83 ? -10.072 -2.153 13.520 1.00 81.75 83 THR A O 1
ATOM 657 N N . CYS A 1 84 ? -8.729 -3.594 12.431 1.00 80.75 84 CYS A N 1
ATOM 658 C CA . CYS A 1 84 ? -9.161 -3.243 11.077 1.00 80.75 84 CYS A CA 1
ATOM 659 C C . CYS A 1 84 ? -8.973 -1.761 10.763 1.00 80.75 84 CYS A C 1
ATOM 661 O O . CYS A 1 84 ? -9.759 -1.137 10.051 1.00 80.75 84 CYS A O 1
ATOM 663 N N . LYS A 1 85 ? -7.890 -1.211 11.308 1.00 88.31 85 LYS A N 1
ATOM 664 C CA . LYS A 1 85 ? -7.340 0.079 10.929 1.00 88.31 85 LYS A CA 1
ATOM 665 C C . LYS A 1 85 ? -6.075 -0.153 10.131 1.00 88.31 85 LYS A C 1
ATOM 667 O O . LYS A 1 85 ? -5.372 -1.144 10.336 1.00 88.31 85 LYS A O 1
ATOM 672 N N . MET A 1 86 ? -5.768 0.790 9.259 1.00 92.56 86 MET A N 1
ATOM 673 C CA . MET A 1 86 ? -4.497 0.803 8.560 1.00 92.56 86 MET A CA 1
ATOM 674 C C . MET A 1 86 ? -3.784 2.116 8.826 1.00 92.56 86 MET A C 1
ATOM 676 O O . MET A 1 86 ? -4.353 3.190 8.658 1.00 92.56 86 MET A O 1
ATOM 680 N N . MET A 1 87 ? -2.534 2.005 9.246 1.00 93.56 87 MET A N 1
ATOM 681 C CA . MET A 1 87 ? -1.622 3.124 9.384 1.00 93.56 87 MET A CA 1
ATOM 682 C C . MET A 1 87 ? -0.744 3.180 8.145 1.00 93.56 87 MET A C 1
ATOM 684 O O . MET A 1 87 ? -0.122 2.177 7.798 1.00 93.56 87 MET A O 1
ATOM 688 N N . VAL A 1 88 ? -0.679 4.335 7.495 1.00 90.88 88 VAL A N 1
ATOM 689 C CA . VAL A 1 88 ? 0.175 4.548 6.327 1.00 90.88 88 VAL A CA 1
ATOM 690 C C . VAL A 1 88 ? 1.154 5.656 6.658 1.00 90.88 88 VAL A C 1
ATOM 692 O O . VAL A 1 88 ? 0.764 6.794 6.908 1.00 90.88 88 VAL A O 1
ATOM 695 N N . LYS A 1 89 ? 2.434 5.305 6.725 1.00 88.38 89 LYS A N 1
ATOM 696 C CA . LYS A 1 89 ? 3.521 6.260 6.897 1.00 88.38 89 LYS A CA 1
ATOM 697 C C . LYS A 1 89 ? 4.080 6.591 5.526 1.00 88.38 89 LYS A C 1
ATOM 699 O O . LYS A 1 89 ? 4.620 5.708 4.860 1.00 88.38 89 LYS A O 1
ATOM 704 N N . THR A 1 90 ? 3.960 7.853 5.147 1.00 81.25 90 THR A N 1
ATOM 705 C CA . THR A 1 90 ? 4.522 8.405 3.920 1.00 81.25 90 THR A CA 1
ATOM 706 C C . THR A 1 90 ? 5.496 9.535 4.240 1.00 81.25 90 THR A C 1
ATOM 708 O O . THR A 1 90 ? 5.679 9.926 5.395 1.00 81.25 90 THR A O 1
ATOM 711 N N . VAL A 1 91 ? 6.090 10.107 3.198 1.00 75.88 91 VAL A N 1
ATOM 712 C CA . VAL A 1 91 ? 6.895 11.335 3.271 1.00 75.88 91 VAL A CA 1
ATOM 713 C C . VAL A 1 91 ? 6.064 12.578 3.605 1.00 75.88 91 VAL A C 1
ATOM 715 O O . VAL A 1 91 ? 6.624 13.643 3.857 1.00 75.88 91 VAL A O 1
ATOM 718 N N . PHE A 1 92 ? 4.734 12.460 3.573 1.00 75.31 92 PHE A N 1
ATOM 719 C CA . PHE A 1 92 ? 3.784 13.525 3.895 1.00 75.31 92 PHE A CA 1
ATOM 720 C C . PHE A 1 92 ? 3.231 13.414 5.323 1.00 75.31 92 PHE A C 1
ATOM 722 O O . PHE A 1 92 ? 2.497 14.299 5.768 1.00 75.31 92 PHE A O 1
ATOM 729 N N . GLY A 1 93 ? 3.592 12.346 6.041 1.00 84.00 93 GLY A N 1
ATOM 730 C CA . GLY A 1 93 ? 3.217 12.119 7.428 1.00 84.00 93 GLY A CA 1
ATOM 731 C C . GLY A 1 93 ? 2.636 10.730 7.678 1.00 84.00 93 GLY A C 1
ATOM 732 O O . GLY A 1 93 ? 2.665 9.832 6.835 1.00 84.00 93 GLY A O 1
ATOM 733 N N . LEU A 1 94 ? 2.105 10.556 8.884 1.00 90.62 94 LEU A N 1
ATOM 734 C CA . LEU A 1 94 ? 1.398 9.357 9.313 1.00 90.62 94 LEU A CA 1
ATOM 735 C C . LEU A 1 94 ? -0.110 9.560 9.143 1.00 90.62 94 LEU A C 1
ATOM 737 O O . LEU A 1 94 ? -0.684 10.495 9.707 1.00 90.62 94 LEU A O 1
ATOM 741 N N . GLN A 1 95 ? -0.750 8.662 8.403 1.00 92.88 95 GLN A N 1
ATOM 742 C CA . GLN A 1 95 ? -2.187 8.657 8.144 1.00 92.88 95 GLN A CA 1
ATOM 743 C C . GLN A 1 95 ? -2.853 7.434 8.786 1.00 92.88 95 GLN A C 1
ATOM 745 O O . GLN A 1 95 ? -2.312 6.332 8.725 1.00 92.88 95 GLN A O 1
ATOM 750 N N . GLU A 1 96 ? -4.032 7.621 9.385 1.00 94.56 96 GLU A N 1
ATOM 751 C CA . GLU A 1 96 ? -4.926 6.535 9.815 1.00 94.56 96 GLU A CA 1
ATOM 752 C C . GLU A 1 96 ? -6.070 6.393 8.802 1.00 94.56 96 GLU A C 1
ATOM 754 O O . GLU A 1 96 ? -6.769 7.363 8.508 1.00 94.56 96 GLU A O 1
ATOM 759 N N . CYS A 1 97 ? -6.269 5.184 8.288 1.00 92.75 97 CYS A N 1
ATOM 760 C CA . CYS A 1 97 ? -7.232 4.856 7.244 1.00 92.75 97 CYS A CA 1
ATOM 761 C C . CYS A 1 97 ? -8.398 4.023 7.775 1.00 92.75 97 CYS A C 1
ATOM 763 O O . CYS A 1 97 ? -8.209 3.085 8.558 1.00 92.75 97 CYS A O 1
ATOM 765 N N . GLN A 1 98 ? -9.599 4.318 7.276 1.00 88.81 98 GLN A N 1
ATOM 766 C CA . GLN A 1 98 ? -10.786 3.482 7.461 1.00 88.81 98 GLN A CA 1
ATOM 767 C C . GLN A 1 98 ? -10.896 2.454 6.337 1.00 88.81 98 GLN A C 1
ATOM 769 O O . GLN A 1 98 ? -10.445 2.715 5.224 1.00 88.81 98 GLN A O 1
ATOM 774 N N . GLY A 1 99 ? -11.468 1.283 6.622 1.00 85.69 99 GLY A N 1
ATOM 775 C CA . GLY A 1 99 ? -11.675 0.240 5.619 1.00 85.69 99 GLY A CA 1
ATOM 776 C C . GLY A 1 99 ? -12.837 0.577 4.687 1.00 85.69 99 GLY A C 1
ATOM 777 O O . GLY A 1 99 ? -13.972 0.712 5.141 1.00 85.69 99 GLY A O 1
ATOM 778 N N . ASN A 1 100 ? -12.569 0.668 3.384 1.00 90.94 100 ASN A N 1
ATOM 779 C CA . ASN A 1 100 ? -13.589 0.736 2.342 1.00 90.94 100 ASN A CA 1
ATOM 780 C C . ASN A 1 100 ? -13.423 -0.460 1.388 1.00 90.94 100 ASN A C 1
ATOM 782 O O . ASN A 1 100 ? -12.574 -0.414 0.496 1.00 90.94 100 ASN A O 1
ATOM 786 N N . PRO A 1 101 ? -14.217 -1.536 1.547 1.00 88.38 101 PRO A N 1
ATOM 787 C CA . PRO A 1 101 ? -14.016 -2.771 0.796 1.00 88.38 101 PRO A CA 1
ATOM 788 C C . PRO A 1 101 ? -14.054 -2.606 -0.727 1.00 88.38 101 PRO A C 1
ATOM 790 O O . PRO A 1 101 ? -13.304 -3.288 -1.417 1.00 88.38 101 PRO A O 1
ATOM 793 N N . MET A 1 102 ? -14.888 -1.701 -1.251 1.00 89.31 102 MET A N 1
ATOM 794 C CA . MET A 1 102 ? -15.004 -1.474 -2.695 1.00 89.31 102 MET A CA 1
ATOM 795 C C . MET A 1 102 ? -13.783 -0.751 -3.258 1.00 89.31 102 MET A C 1
ATOM 797 O O . MET A 1 102 ? -13.237 -1.171 -4.275 1.00 89.31 102 MET A O 1
ATOM 801 N N . ALA A 1 103 ? -13.324 0.303 -2.583 1.00 89.81 103 ALA A N 1
ATOM 802 C CA . ALA A 1 103 ? -12.131 1.024 -3.011 1.00 89.81 103 ALA A CA 1
ATOM 803 C C . ALA A 1 103 ? -10.860 0.165 -2.851 1.00 89.81 103 ALA A C 1
ATOM 805 O O . ALA A 1 103 ? -9.964 0.235 -3.687 1.00 89.81 103 ALA A O 1
ATOM 806 N N . ILE A 1 104 ? -10.804 -0.716 -1.843 1.00 91.19 104 ILE A N 1
ATOM 807 C CA . ILE A 1 104 ? -9.695 -1.669 -1.682 1.00 91.19 104 ILE A CA 1
ATOM 808 C C . ILE A 1 104 ? -9.690 -2.730 -2.793 1.00 91.19 104 ILE A C 1
ATOM 810 O O . ILE A 1 104 ? -8.626 -3.018 -3.339 1.00 91.19 104 ILE A O 1
ATOM 814 N N . LEU A 1 105 ? -10.852 -3.286 -3.163 1.00 89.38 105 LEU A N 1
ATOM 815 C CA . LEU A 1 105 ? -10.949 -4.205 -4.309 1.00 89.38 105 LEU A CA 1
ATOM 816 C C . LEU A 1 105 ? -10.427 -3.554 -5.586 1.00 89.38 105 LEU A C 1
ATOM 818 O O . LEU A 1 105 ? -9.652 -4.163 -6.319 1.00 89.38 105 LEU A O 1
ATOM 822 N N . TYR A 1 106 ? -10.796 -2.291 -5.802 1.00 89.81 106 TYR A N 1
ATOM 823 C CA . TYR A 1 106 ? -10.332 -1.516 -6.942 1.00 89.81 106 TYR A CA 1
ATOM 824 C C . TYR A 1 106 ? -8.798 -1.411 -6.970 1.00 89.81 106 TYR A C 1
ATOM 826 O O . TYR A 1 106 ? -8.182 -1.700 -7.991 1.00 89.81 106 TYR A O 1
ATOM 834 N N . ILE A 1 107 ? -8.150 -1.116 -5.838 1.00 89.50 107 ILE A N 1
ATOM 835 C CA . ILE A 1 107 ? -6.679 -1.127 -5.748 1.00 89.50 107 ILE A CA 1
ATOM 836 C C . ILE A 1 107 ? -6.109 -2.499 -6.133 1.00 89.50 107 ILE A C 1
ATOM 838 O O . ILE A 1 107 ? -5.156 -2.580 -6.904 1.00 89.50 107 ILE A O 1
ATOM 842 N N . GLN A 1 108 ? -6.674 -3.589 -5.608 1.00 87.62 108 GLN A N 1
ATOM 843 C CA . GLN A 1 108 ? -6.139 -4.935 -5.829 1.00 87.62 108 GLN A CA 1
ATOM 844 C C . GLN A 1 108 ? -6.263 -5.414 -7.279 1.00 87.62 108 GLN A C 1
ATOM 846 O O . GLN A 1 108 ? -5.355 -6.096 -7.766 1.00 87.62 108 GLN A O 1
ATOM 851 N N . ASP A 1 109 ? -7.367 -5.092 -7.950 1.00 86.56 109 ASP A N 1
ATOM 852 C CA . ASP A 1 109 ? -7.604 -5.493 -9.337 1.00 86.56 109 ASP A CA 1
ATOM 853 C C . ASP A 1 109 ? -6.719 -4.696 -10.297 1.00 86.56 109 ASP A C 1
ATOM 855 O O . ASP A 1 109 ? -6.047 -5.283 -11.150 1.00 86.56 109 ASP A O 1
ATOM 859 N N . TYR A 1 110 ? -6.633 -3.378 -10.106 1.00 82.56 110 TYR A N 1
ATOM 860 C CA . TYR A 1 110 ? -5.832 -2.523 -10.976 1.00 82.56 110 TYR A CA 1
ATOM 861 C C . TYR A 1 110 ? -4.331 -2.661 -10.747 1.00 82.56 110 TYR A C 1
ATOM 863 O O . TYR A 1 110 ? -3.584 -2.594 -11.715 1.00 82.56 110 TYR A O 1
ATOM 871 N N . LEU A 1 111 ? -3.870 -2.932 -9.519 1.00 80.38 111 LEU A N 1
ATOM 872 C CA . LE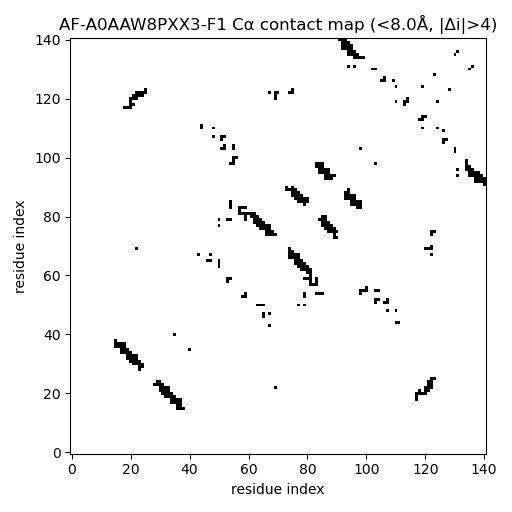U A 1 111 ? -2.448 -3.188 -9.276 1.00 80.38 111 LEU A CA 1
ATOM 873 C C . LEU A 1 111 ? -1.967 -4.362 -10.139 1.00 80.38 111 LEU A C 1
ATOM 875 O O . LEU A 1 111 ? -0.964 -4.251 -10.834 1.00 80.38 111 LEU A O 1
ATOM 879 N N . LYS A 1 112 ? -2.715 -5.473 -10.151 1.00 74.19 112 LYS A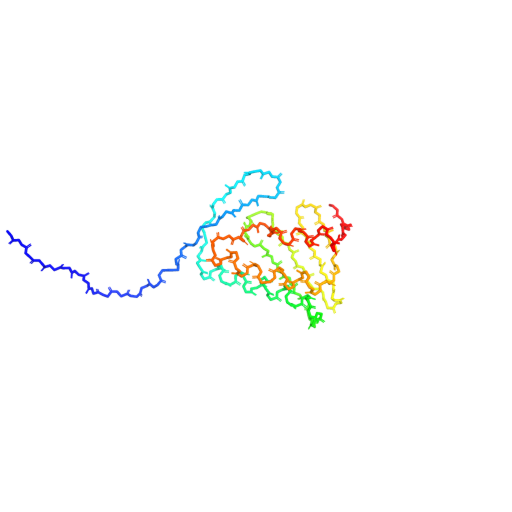 N 1
ATOM 880 C CA . LYS A 1 112 ? -2.380 -6.650 -10.968 1.00 74.19 112 LYS A CA 1
ATOM 881 C C . LYS A 1 112 ? -2.375 -6.335 -12.463 1.00 74.19 112 LYS A C 1
ATOM 883 O O . LYS A 1 112 ? -1.545 -6.880 -13.187 1.00 74.19 112 LYS A O 1
ATOM 888 N N . GLU A 1 113 ? -3.303 -5.499 -12.917 1.00 75.69 113 GLU A N 1
ATOM 889 C CA . GLU A 1 113 ? -3.447 -5.169 -14.332 1.00 75.69 113 GLU A CA 1
ATOM 890 C C . GLU A 1 113 ? -2.396 -4.166 -14.816 1.00 75.69 113 GLU A C 1
ATOM 892 O O . GLU A 1 113 ? -1.799 -4.380 -15.870 1.00 75.69 113 GLU A O 1
ATOM 897 N N . ASP A 1 114 ? -2.091 -3.130 -14.035 1.00 72.94 114 ASP A N 1
ATOM 898 C CA . ASP A 1 114 ? -1.042 -2.158 -14.352 1.00 72.94 114 ASP A CA 1
ATOM 899 C C . ASP A 1 114 ? 0.304 -2.873 -14.523 1.00 72.94 114 ASP A C 1
ATOM 901 O O . ASP A 1 114 ? 1.009 -2.665 -15.510 1.00 72.94 114 ASP A O 1
ATOM 905 N N . LEU A 1 115 ? 0.612 -3.821 -13.638 1.00 66.81 115 LEU A N 1
ATOM 906 C CA . LEU A 1 115 ? 1.860 -4.584 -13.676 1.00 66.81 115 LEU A CA 1
ATOM 907 C C . LEU A 1 115 ? 1.974 -5.516 -14.877 1.00 66.81 115 LEU A C 1
ATOM 909 O O . LEU A 1 115 ? 3.059 -5.655 -15.443 1.00 66.81 115 LEU A O 1
ATOM 913 N N . ARG A 1 116 ? 0.863 -6.122 -15.315 1.00 66.12 116 ARG A N 1
ATOM 914 C CA . ARG A 1 116 ? 0.832 -6.908 -16.562 1.00 66.12 116 ARG A CA 1
ATOM 915 C C . ARG A 1 116 ? 1.231 -6.074 -17.775 1.00 66.12 116 ARG A C 1
ATOM 917 O O . ARG A 1 116 ? 1.788 -6.619 -18.725 1.00 66.12 116 ARG A O 1
ATOM 924 N N . HIS A 1 117 ? 0.981 -4.771 -17.719 1.00 68.31 117 HIS A N 1
ATOM 925 C CA . HIS A 1 117 ? 1.297 -3.816 -18.772 1.00 68.31 117 HIS A CA 1
ATOM 926 C C . HIS A 1 117 ? 2.603 -3.038 -18.528 1.00 68.31 117 HIS A C 1
ATOM 928 O O . HIS A 1 117 ? 2.952 -2.180 -19.336 1.00 68.31 117 HIS A O 1
ATOM 934 N N . GLY A 1 118 ? 3.347 -3.336 -17.455 1.00 58.09 118 GLY A N 1
ATOM 935 C CA . GLY A 1 118 ? 4.598 -2.645 -17.113 1.00 58.09 118 GLY A CA 1
ATOM 936 C C . GLY A 1 118 ? 4.420 -1.293 -16.405 1.00 58.09 118 GLY A C 1
ATOM 937 O O . GLY A 1 118 ? 5.366 -0.509 -16.335 1.00 58.09 118 GLY A O 1
ATOM 938 N N . TYR A 1 119 ? 3.226 -1.018 -15.878 1.00 58.56 119 TYR A N 1
ATOM 939 C CA . TYR A 1 119 ? 2.885 0.132 -15.033 1.00 58.56 119 TYR A CA 1
ATOM 940 C C . TYR A 1 119 ? 2.740 -0.293 -13.555 1.00 58.56 119 TYR A C 1
ATOM 942 O O . TYR A 1 119 ? 2.817 -1.473 -13.229 1.00 58.56 119 TYR A O 1
ATOM 950 N N . GLY A 1 120 ? 2.524 0.654 -12.634 1.00 55.25 120 GLY A N 1
ATOM 951 C CA . GLY A 1 120 ? 2.064 0.329 -11.270 1.00 55.25 120 GLY A CA 1
ATOM 952 C C . GLY A 1 120 ? 3.142 0.147 -10.197 1.00 55.25 120 GLY A C 1
ATOM 953 O O . GLY A 1 120 ? 2.825 -0.245 -9.077 1.00 55.25 120 GLY A O 1
ATOM 954 N N . ALA A 1 121 ? 4.398 0.473 -10.495 1.00 56.38 121 ALA A N 1
ATOM 955 C CA . ALA A 1 121 ? 5.495 0.481 -9.525 1.00 56.38 121 ALA A CA 1
ATOM 956 C C . ALA A 1 121 ? 5.889 1.928 -9.151 1.00 56.38 121 ALA A C 1
ATOM 958 O O . ALA A 1 121 ? 7.047 2.338 -9.146 1.00 56.38 121 ALA A O 1
ATOM 959 N N . GLU A 1 122 ? 4.860 2.722 -8.868 1.00 62.47 122 GLU A N 1
ATOM 960 C CA . GLU A 1 122 ? 4.970 4.047 -8.263 1.00 62.47 122 GLU A CA 1
ATOM 961 C C . GLU A 1 122 ? 5.034 3.915 -6.731 1.00 62.47 122 GLU A C 1
ATOM 963 O O . GLU A 1 122 ? 4.534 2.935 -6.177 1.00 62.47 122 GLU A O 1
ATOM 968 N N . TYR A 1 123 ? 5.576 4.933 -6.049 1.00 64.06 123 TYR A N 1
ATOM 969 C CA . TYR A 1 123 ? 5.607 5.055 -4.580 1.00 64.06 123 TYR A CA 1
ATOM 970 C C . TYR A 1 123 ? 4.268 4.697 -3.910 1.00 64.06 123 TYR A C 1
ATOM 972 O O . TYR A 1 123 ? 4.191 3.965 -2.927 1.00 64.06 123 TYR A O 1
ATOM 980 N N . LEU A 1 124 ? 3.198 5.213 -4.499 1.00 74.81 124 LEU A N 1
ATOM 981 C CA . LEU A 1 124 ? 1.813 4.831 -4.293 1.00 74.81 124 LEU A CA 1
ATOM 982 C C . LEU A 1 124 ? 1.226 4.799 -5.687 1.00 74.81 124 LEU A C 1
ATOM 984 O O . LEU A 1 124 ? 1.431 5.761 -6.420 1.00 74.81 124 LEU A O 1
ATOM 988 N N . THR A 1 125 ? 0.489 3.766 -6.068 1.00 78.31 125 THR A N 1
ATOM 989 C CA . THR A 1 125 ? -0.263 3.841 -7.327 1.00 78.31 125 THR A CA 1
ATOM 990 C C . THR A 1 125 ? -1.278 4.982 -7.260 1.00 78.31 125 THR A C 1
ATOM 992 O O . THR A 1 125 ? -1.677 5.416 -6.175 1.00 78.31 125 THR A O 1
ATOM 995 N N . ARG A 1 126 ? -1.751 5.459 -8.415 1.00 78.44 126 ARG A N 1
ATOM 996 C CA . ARG A 1 126 ? -2.848 6.438 -8.465 1.00 78.44 126 ARG A CA 1
ATOM 997 C C . ARG A 1 126 ? -4.026 6.039 -7.571 1.00 78.44 126 ARG A C 1
ATOM 999 O O . ARG A 1 126 ? -4.514 6.865 -6.813 1.00 78.44 126 ARG A O 1
ATOM 1006 N N . TYR A 1 127 ? -4.434 4.777 -7.625 1.00 85.62 127 TYR A N 1
ATOM 1007 C CA . TYR A 1 127 ? -5.574 4.264 -6.866 1.00 85.62 127 TYR A CA 1
ATOM 1008 C C . TYR A 1 127 ? -5.323 4.250 -5.361 1.00 85.62 127 TYR A C 1
ATOM 1010 O O . TYR A 1 127 ? -6.234 4.498 -4.577 1.00 85.62 127 TYR A O 1
ATOM 1018 N N . GLU A 1 128 ? -4.081 3.999 -4.951 1.00 87.12 128 GLU A N 1
ATOM 1019 C CA . GLU A 1 128 ? -3.692 4.116 -3.551 1.00 87.12 128 GLU A CA 1
ATOM 1020 C C . GLU A 1 128 ? -3.704 5.572 -3.098 1.00 87.12 128 GLU A C 1
ATOM 1022 O O . GLU A 1 128 ? -4.247 5.847 -2.037 1.00 87.12 128 GLU A O 1
ATOM 1027 N N . ARG A 1 129 ? -3.185 6.515 -3.897 1.00 85.75 129 ARG A N 1
ATOM 1028 C CA . ARG A 1 129 ? -3.259 7.953 -3.575 1.00 85.75 129 ARG A CA 1
ATOM 1029 C C . ARG A 1 129 ? -4.707 8.414 -3.420 1.00 85.75 129 ARG A C 1
ATOM 1031 O O . ARG A 1 129 ? -5.055 8.964 -2.380 1.00 85.75 129 ARG A O 1
ATOM 1038 N N . ASP A 1 130 ? -5.556 8.087 -4.394 1.00 87.88 130 ASP A N 1
ATOM 1039 C CA . ASP A 1 130 ? -6.984 8.416 -4.364 1.00 87.88 130 ASP A CA 1
ATOM 1040 C C . ASP A 1 130 ? -7.659 7.832 -3.108 1.00 87.88 130 ASP A C 1
ATOM 1042 O O . ASP A 1 130 ? -8.477 8.492 -2.465 1.00 87.88 130 ASP A O 1
ATOM 1046 N N . TYR A 1 131 ? -7.284 6.610 -2.713 1.00 91.81 131 TYR A N 1
ATOM 1047 C CA . TYR A 1 131 ? -7.763 6.001 -1.476 1.00 91.81 131 TYR A CA 1
ATOM 1048 C C . TYR A 1 131 ? -7.292 6.754 -0.233 1.00 91.81 131 TYR A C 1
ATOM 1050 O O . TYR A 1 131 ? -8.094 7.007 0.667 1.00 91.81 131 TYR A O 1
ATOM 1058 N N . LEU A 1 132 ? -6.000 7.091 -0.160 1.00 90.44 132 LEU A N 1
ATOM 1059 C CA . LEU A 1 132 ? -5.431 7.796 0.986 1.00 90.44 132 LEU A CA 1
ATOM 1060 C C . LEU A 1 132 ? -6.083 9.166 1.183 1.00 90.44 132 LEU A C 1
ATOM 1062 O O . LEU A 1 132 ? -6.391 9.533 2.316 1.00 90.44 132 LEU A O 1
ATOM 1066 N N . ASP A 1 133 ? -6.345 9.879 0.092 1.00 90.00 133 ASP A N 1
ATOM 1067 C CA . ASP A 1 133 ? -6.977 11.196 0.123 1.00 90.00 133 ASP A CA 1
ATOM 1068 C C . ASP A 1 133 ? -8.447 11.130 0.560 1.00 90.00 133 ASP A C 1
ATOM 1070 O O . ASP A 1 133 ? -8.931 12.009 1.274 1.00 90.00 133 ASP A O 1
ATOM 1074 N N . GLN A 1 134 ? -9.170 10.080 0.160 1.00 92.62 134 GLN A N 1
ATOM 1075 C CA . GLN A 1 134 ? -10.603 9.950 0.444 1.00 92.62 134 GLN A CA 1
ATOM 1076 C C . GLN A 1 134 ? -10.907 9.299 1.797 1.00 92.62 134 GLN A C 1
ATOM 1078 O O . GLN A 1 134 ? -11.893 9.654 2.446 1.00 92.62 134 GLN A O 1
ATOM 1083 N N . TYR A 1 135 ? -10.099 8.324 2.216 1.00 93.56 135 TYR A N 1
ATOM 1084 C CA . TYR A 1 135 ? -10.441 7.419 3.320 1.00 93.56 135 TYR A CA 1
ATOM 1085 C C . TYR A 1 135 ? -9.456 7.450 4.487 1.00 93.56 135 TYR A C 1
ATOM 1087 O O . TYR A 1 135 ? -9.641 6.702 5.456 1.00 93.56 135 TYR A O 1
ATOM 1095 N N . CYS A 1 136 ? -8.437 8.311 4.439 1.00 92.88 136 CYS A N 1
ATOM 1096 C CA . CYS A 1 136 ? -7.458 8.435 5.510 1.00 92.88 136 CYS A CA 1
ATOM 1097 C C . CYS A 1 136 ? -7.364 9.857 6.064 1.00 92.88 136 CYS A C 1
ATOM 1099 O O . CYS A 1 136 ? -7.640 10.850 5.397 1.00 92.88 136 CYS A O 1
ATOM 1101 N N . LYS A 1 137 ? -6.965 9.955 7.333 1.00 94.06 137 LYS A N 1
ATOM 1102 C CA . LYS A 1 137 ? -6.752 11.222 8.038 1.00 94.06 137 LYS A CA 1
ATOM 1103 C C . LYS A 1 137 ? -5.299 11.323 8.468 1.00 94.06 137 LYS A C 1
ATOM 1105 O O . LYS A 1 137 ? -4.783 10.397 9.088 1.00 94.06 137 LYS A O 1
ATOM 1110 N N . VAL A 1 138 ? -4.650 12.449 8.172 1.00 91.06 138 VAL A N 1
ATOM 1111 C CA . VAL A 1 138 ? -3.305 12.748 8.686 1.00 91.06 138 VAL A CA 1
ATOM 1112 C C . VAL A 1 138 ? -3.393 12.938 10.199 1.00 91.06 138 VAL A C 1
ATOM 1114 O O . VAL A 1 138 ? -4.163 13.775 10.669 1.00 91.06 138 VAL A O 1
ATOM 1117 N N . ILE A 1 139 ? -2.608 12.171 10.953 1.00 94.06 139 ILE A N 1
ATOM 1118 C CA . ILE A 1 139 ? -2.566 12.237 12.421 1.00 94.06 139 ILE A CA 1
ATOM 1119 C C . ILE A 1 139 ? -1.232 12.763 12.964 1.00 94.06 139 ILE A C 1
ATOM 1121 O O . ILE A 1 139 ? -1.162 13.147 14.127 1.00 94.06 139 ILE A O 1
ATOM 1125 N N . SER A 1 140 ? -0.183 12.802 12.138 1.00 90.25 140 SER A N 1
ATOM 1126 C CA . SER A 1 140 ? 1.108 13.426 12.456 1.00 90.25 140 SER A CA 1
ATOM 1127 C C . SER A 1 140 ? 1.853 13.783 11.171 1.00 90.25 140 SER A C 1
ATOM 1129 O O . SER A 1 140 ? 1.760 13.038 10.197 1.00 90.25 140 SER A O 1
ATOM 1131 N N 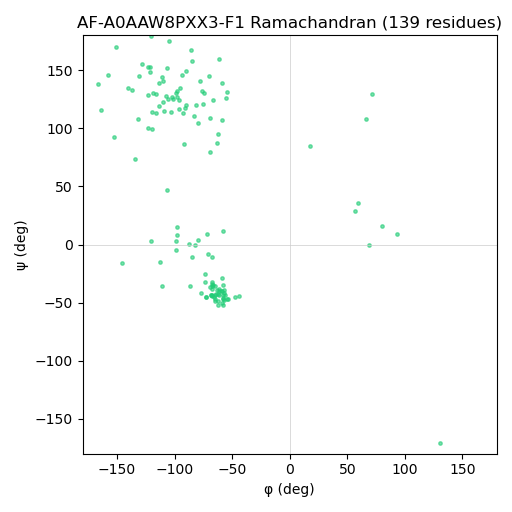. LYS A 1 141 ? 2.602 14.890 11.184 1.00 77.50 141 LYS A N 1
ATOM 1132 C CA . LYS A 1 141 ? 3.555 15.276 10.130 1.00 77.50 141 LYS A CA 1
ATOM 1133 C C . LYS A 1 141 ? 4.986 15.020 10.579 1.00 77.50 141 LYS A C 1
ATOM 1135 O O . LYS A 1 141 ? 5.210 15.082 11.808 1.00 77.50 141 LYS A O 1
#

Sequence (141 aa):
MLLLSTNAALSKGLGDDSVFYRATDGREDNVYVVGISRSYLDKFVNEKVRMWGAFQKCEQQKPITFVDPLFTSESVTFSVTNTCKMMVKTVFGLQECQGNPMAILYIQDYLKEDLRHGYGAEYLTRYERDYLDQYCKVISK

pLDDT: mean 73.53, std 17.39, range [31.61, 94.56]

Nearest PDB structures (foldseek):
  7nvr-assembly1_p  TM=3.302E-01  e=6.831E+00  Homo sapiens
  7enc-assembly1_c  TM=2.931E-01  e=4.814E+00  Homo sapiens
  8gxs-assembly1_c  TM=2.931E-01  e=5.734E+00  Homo sapiens
  8trh-assembly1_0  TM=2.675E-01  e=8.137E+00  Homo sapiens

Solvent-accessible surface area (backbone atoms only — not comparable to full-atom values): 8225 Å² total; per-residue (Å²): 140,86,82,85,81,83,85,83,74,88,76,94,70,86,68,68,56,68,45,65,29,60,28,42,80,86,79,59,96,56,71,43,78,49,77,42,38,44,67,58,49,56,51,53,50,52,53,50,44,48,52,50,52,39,42,49,64,54,69,34,88,57,66,47,76,46,68,47,71,92,40,96,84,70,49,34,34,41,35,31,40,60,82,41,37,34,38,39,36,47,99,84,21,37,26,48,31,61,72,51,54,68,65,43,50,50,39,51,56,47,46,58,52,31,46,77,73,53,41,63,61,33,77,59,35,73,60,51,47,56,43,47,71,74,45,36,45,82,76,44,116

Organism: Vibrio parahaemolyticus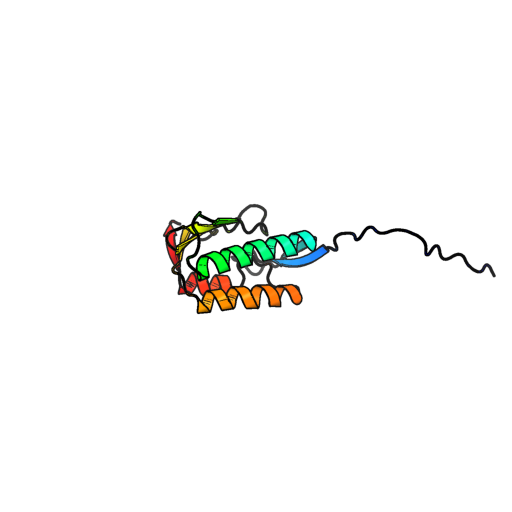 (NCBI:txid670)

Foldseek 3Di:
DDDDDDPPDDDDDPPQDWQWAWEDLVPDPDTDTDTDGPVVVVVLLVLVLVLLVCLLVLPDPAKDWRWLVLDDPWTWIWIQHNRSWIWTQGPVAIKIFHHDNVLSVVQSVVCVVLVVVSYNSYSAPPSRVVRCVPTIDHPGD

Secondary structure (DSSP, 8-state):
----------------PEEEEEEE-SSSS-EEEEEEEHHHHHHHHHHHHHHHHHHHHT--SS-EEEEE-SSSS--EEEEE-TTS-EEEEETTEEEEE---HHHHHHHHHHHHHHHHTT---SSS-HHHHHHHHHHEEEEE-

Radius of gyration: 19.31 Å; Cα contacts (8 Å, |Δi|>4): 223; chains: 1; bounding box: 48×43×63 Å